Protein AF-A0A7W1JJY2-F1 (afdb_monomer_lite)

Secondary structure (DSSP, 8-state):
--HHHHHHHHTTS-----HHHHHHHHHHTTS-THHHHS-SSS-EEEEETTEEEEHHHHHHHHTTSS-SS-SSTT--TTS---HHHHHH-PPTTTTT--PPPPPPHHHHHHHHHHHHHHHHHHHHTTSEEEEEETTEEEEEE-HHHHHHHH-TT------

pLDDT: mean 78.43, std 15.07, range [45.31, 96.31]

Foldseek 3Di:
DDPVVVVCVVVVVDVDADPVRLVLVCVQVVHDSLCVVAPPDQDWDCPDPVDIDTSVLVSCCVVLNAPNDAPDPPDD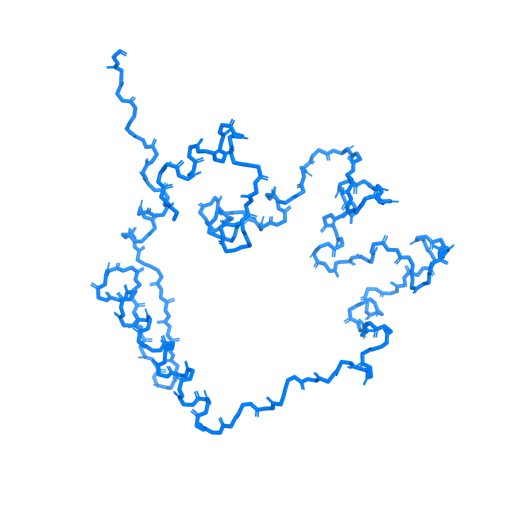SPPDDPSVCSVVDDDPCVVVVDPDPDDDPVRVVVVVVVVVVVLVVCVVVVQWDWDDDPPDIDTHGDVVNSCVSHPPPPDDDDD

Structure (mmCIF, N/CA/C/O backbone):
data_AF-A0A7W1JJY2-F1
#
_entry.id   AF-A0A7W1JJY2-F1
#
loop_
_atom_site.group_PDB
_atom_site.id
_atom_site.type_symbol
_atom_site.label_atom_id
_atom_site.label_alt_id
_atom_site.label_comp_id
_atom_site.label_asym_id
_atom_site.label_entity_id
_atom_site.label_seq_id
_atom_site.pdbx_PDB_ins_code
_atom_site.Cartn_x
_atom_site.Cartn_y
_atom_site.Cartn_z
_atom_site.occupancy
_atom_site.B_iso_or_equiv
_atom_site.auth_seq_id
_atom_site.auth_comp_id
_atom_site.auth_asym_id
_atom_site.auth_atom_id
_atom_site.pdbx_PDB_model_num
ATOM 1 N N . LEU A 1 1 ? -2.475 -2.470 15.678 1.00 79.75 1 LEU A N 1
ATOM 2 C CA . LEU A 1 1 ? -1.261 -1.674 15.967 1.00 79.75 1 LEU A CA 1
ATOM 3 C C . LEU A 1 1 ? -1.354 -1.224 17.411 1.00 79.75 1 LEU A C 1
ATOM 5 O O . LEU A 1 1 ? -2.452 -0.876 17.816 1.00 79.75 1 LEU A O 1
ATOM 9 N N . ASP A 1 2 ? -0.282 -1.291 18.198 1.00 88.00 2 ASP A N 1
ATOM 10 C CA . ASP A 1 2 ? -0.327 -0.773 19.569 1.00 88.00 2 ASP A CA 1
ATOM 11 C C . ASP A 1 2 ? -0.176 0.761 19.584 1.00 88.00 2 ASP A C 1
ATOM 13 O O . ASP A 1 2 ? 0.476 1.344 18.710 1.00 88.00 2 ASP A O 1
ATOM 17 N N . ARG A 1 3 ? -0.758 1.417 20.596 1.00 84.31 3 ARG A N 1
ATOM 18 C CA . ARG A 1 3 ? -0.746 2.883 20.740 1.00 84.31 3 ARG A CA 1
ATOM 19 C C . ARG A 1 3 ? 0.668 3.471 20.767 1.00 84.31 3 ARG A C 1
ATOM 21 O O . ARG A 1 3 ? 0.893 4.565 20.254 1.00 84.31 3 ARG A O 1
ATOM 28 N N . SER A 1 4 ? 1.641 2.746 21.323 1.00 88.12 4 SER A N 1
ATOM 29 C CA . SER A 1 4 ? 3.030 3.213 21.377 1.00 88.12 4 SER A CA 1
ATOM 30 C C . SER A 1 4 ? 3.702 3.183 19.999 1.00 88.12 4 SER A C 1
ATOM 32 O O . SER A 1 4 ? 4.458 4.095 19.662 1.00 88.12 4 SER A O 1
ATOM 34 N N . THR A 1 5 ? 3.376 2.194 19.163 1.00 87.00 5 THR A N 1
ATOM 35 C CA . THR A 1 5 ? 3.811 2.114 17.767 1.00 87.00 5 THR A CA 1
ATOM 36 C C . THR A 1 5 ? 3.236 3.260 16.948 1.00 87.00 5 THR A C 1
ATOM 38 O O . THR A 1 5 ? 3.999 3.907 16.232 1.00 87.00 5 THR A O 1
ATOM 41 N N . ILE A 1 6 ? 1.942 3.559 17.091 1.00 88.81 6 ILE A N 1
ATOM 42 C CA . ILE A 1 6 ? 1.302 4.695 16.406 1.00 88.81 6 ILE A CA 1
ATOM 43 C C . ILE A 1 6 ? 1.994 6.003 16.805 1.00 88.81 6 ILE A C 1
ATOM 45 O O . ILE A 1 6 ? 2.520 6.700 15.940 1.00 88.81 6 ILE A O 1
ATOM 49 N N . ALA A 1 7 ? 2.140 6.267 18.108 1.00 88.50 7 ALA A N 1
ATOM 50 C CA . ALA A 1 7 ? 2.814 7.468 18.603 1.00 88.50 7 ALA A CA 1
ATOM 51 C C . ALA A 1 7 ? 4.273 7.584 18.114 1.00 88.50 7 ALA A C 1
ATOM 53 O O . ALA A 1 7 ? 4.792 8.680 17.888 1.00 88.50 7 ALA A O 1
ATOM 54 N N . ASN A 1 8 ? 4.972 6.459 17.943 1.00 89.50 8 ASN A N 1
ATOM 55 C CA . ASN A 1 8 ? 6.327 6.444 17.392 1.00 89.50 8 ASN A CA 1
ATOM 56 C C . ASN A 1 8 ? 6.366 6.732 15.885 1.00 89.50 8 ASN A C 1
ATOM 58 O O . ASN A 1 8 ? 7.327 7.356 15.433 1.00 89.50 8 ASN A O 1
ATOM 62 N N . ILE A 1 9 ? 5.356 6.302 15.125 1.00 91.19 9 ILE A N 1
ATOM 63 C CA . ILE A 1 9 ? 5.209 6.634 13.701 1.00 91.19 9 ILE A CA 1
ATOM 64 C C . ILE A 1 9 ? 4.885 8.126 13.551 1.00 91.19 9 ILE A C 1
ATOM 66 O O . ILE A 1 9 ? 5.585 8.827 12.826 1.00 91.19 9 ILE A O 1
ATOM 70 N N . GLU A 1 10 ? 3.901 8.635 14.294 1.00 89.38 10 GLU A N 1
ATOM 71 C CA . GLU A 1 10 ? 3.458 10.038 14.234 1.00 89.38 10 GLU A CA 1
ATOM 72 C C . GLU A 1 10 ? 4.553 11.028 14.641 1.00 89.38 10 GLU A C 1
ATOM 74 O O . GLU A 1 10 ? 4.740 12.062 14.004 1.00 89.38 10 GLU A O 1
ATOM 79 N N . SER A 1 11 ? 5.328 10.695 15.676 1.00 92.50 11 SER A N 1
ATOM 80 C CA . SER A 1 11 ? 6.469 11.516 16.106 1.00 92.50 11 SER A CA 1
ATOM 81 C C . SER A 1 11 ? 7.699 11.391 15.200 1.00 92.50 11 SER A C 1
ATOM 83 O O . SER A 1 11 ? 8.717 12.032 15.461 1.00 92.50 11 SER A O 1
ATOM 85 N N . GLY A 1 12 ? 7.662 10.526 14.181 1.00 88.06 12 GLY A N 1
ATOM 86 C CA . GLY A 1 12 ? 8.799 10.246 13.303 1.00 88.06 12 GLY A CA 1
ATOM 87 C C . GLY A 1 12 ? 9.958 9.503 13.980 1.00 88.06 12 GLY A C 1
ATOM 88 O O . GLY A 1 12 ? 10.984 9.259 13.339 1.00 88.06 12 GLY A O 1
ATOM 89 N N . ARG A 1 13 ? 9.817 9.098 15.254 1.00 89.94 13 ARG A N 1
ATOM 90 C CA . ARG A 1 13 ? 10.806 8.260 15.961 1.00 89.94 13 ARG A CA 1
ATOM 91 C C . ARG A 1 13 ? 10.985 6.908 15.276 1.00 89.94 13 ARG A C 1
ATOM 93 O O . ARG A 1 13 ? 12.075 6.340 15.305 1.00 89.94 13 ARG A O 1
ATOM 100 N N . ARG A 1 14 ? 9.929 6.408 14.635 1.00 90.81 14 ARG A N 1
ATOM 101 C CA . ARG A 1 14 ? 9.956 5.232 13.773 1.00 90.81 14 ARG A CA 1
ATOM 102 C C . ARG A 1 14 ? 9.755 5.658 12.320 1.00 90.81 14 ARG A C 1
ATOM 104 O O . ARG A 1 14 ? 8.655 5.995 11.912 1.00 90.81 14 ARG A O 1
ATOM 111 N N . GLN A 1 15 ? 10.823 5.577 11.529 1.00 86.75 15 GLN A N 1
ATOM 112 C CA . GLN A 1 15 ? 10.818 5.977 10.112 1.00 86.75 15 GLN A CA 1
ATOM 113 C C . GLN A 1 15 ? 10.424 4.851 9.143 1.00 86.75 15 GLN A C 1
ATOM 115 O O . GLN A 1 15 ? 10.336 5.072 7.940 1.00 86.75 15 GLN A O 1
ATOM 120 N N . ARG A 1 16 ? 10.245 3.621 9.640 1.00 90.25 16 ARG A N 1
ATOM 121 C CA . ARG A 1 16 ? 9.919 2.446 8.821 1.00 90.25 16 ARG A CA 1
ATOM 122 C C . ARG A 1 16 ? 8.575 1.874 9.241 1.00 90.25 16 ARG A C 1
ATOM 124 O O . ARG A 1 16 ? 8.427 1.458 10.392 1.00 90.25 16 ARG A O 1
ATOM 131 N N . VAL A 1 17 ? 7.656 1.819 8.287 1.00 91.62 17 VAL A N 1
ATOM 132 C CA . VAL A 1 17 ? 6.328 1.215 8.420 1.00 91.62 17 VAL A CA 1
ATOM 133 C C . VAL A 1 17 ? 6.303 -0.044 7.555 1.00 91.62 17 VAL A C 1
ATOM 135 O O . VAL A 1 17 ? 6.691 0.000 6.386 1.00 91.62 17 VAL A O 1
ATOM 138 N N . GLY A 1 18 ? 5.928 -1.176 8.149 1.00 93.69 18 GLY A N 1
ATOM 139 C CA . GLY A 1 18 ? 5.736 -2.440 7.438 1.00 93.69 18 GLY A CA 1
ATOM 140 C C . GLY A 1 18 ? 4.544 -2.381 6.481 1.00 93.69 18 GLY A C 1
ATOM 141 O O . GLY A 1 18 ? 3.683 -1.509 6.591 1.00 93.69 18 GLY A O 1
ATOM 142 N N . VAL A 1 19 ? 4.472 -3.312 5.528 1.00 93.88 19 VAL A N 1
ATOM 143 C CA . VAL A 1 19 ? 3.343 -3.368 4.579 1.00 93.88 19 VAL A CA 1
ATOM 144 C C . VAL A 1 19 ? 2.038 -3.713 5.299 1.00 93.88 19 VAL A C 1
ATOM 146 O O . VAL A 1 19 ? 1.001 -3.128 5.014 1.00 93.88 19 VAL A O 1
ATOM 149 N N . ASP A 1 20 ? 2.085 -4.627 6.260 1.00 93.81 20 ASP A N 1
ATOM 150 C CA . ASP A 1 20 ? 0.971 -4.978 7.139 1.00 93.81 20 ASP A CA 1
ATOM 151 C C . ASP A 1 20 ? 0.481 -3.774 7.955 1.00 93.81 20 ASP A C 1
ATOM 153 O O . ASP A 1 20 ? -0.716 -3.487 7.983 1.00 93.81 20 ASP A O 1
ATOM 157 N N . GLU A 1 21 ? 1.404 -3.016 8.545 1.00 93.88 21 GLU A N 1
ATOM 158 C CA . GLU A 1 21 ? 1.092 -1.800 9.298 1.00 93.88 21 GLU A CA 1
ATOM 159 C C . GLU A 1 21 ? 0.472 -0.723 8.395 1.00 93.88 21 GLU A C 1
ATOM 161 O O . GLU A 1 21 ? -0.535 -0.122 8.762 1.00 93.88 21 GLU A O 1
ATOM 166 N N . LEU A 1 22 ? 1.016 -0.526 7.187 1.00 95.00 22 LEU A N 1
ATOM 167 C CA . LEU A 1 22 ? 0.472 0.382 6.174 1.00 95.00 22 LEU A CA 1
ATOM 168 C C . LEU A 1 22 ? -0.973 0.018 5.809 1.00 95.00 22 LEU A C 1
ATOM 170 O O . LEU A 1 22 ? -1.818 0.905 5.706 1.00 95.00 22 LEU A O 1
ATOM 174 N N . MET A 1 23 ? -1.265 -1.271 5.621 1.00 95.81 23 MET A N 1
ATOM 175 C CA . MET A 1 23 ? -2.615 -1.737 5.291 1.00 95.81 23 MET A CA 1
ATOM 176 C C . MET A 1 23 ? -3.590 -1.524 6.451 1.00 95.81 23 MET A C 1
ATOM 178 O O . MET A 1 23 ? -4.714 -1.087 6.214 1.00 95.81 23 MET A O 1
ATOM 182 N N . VAL A 1 24 ? -3.162 -1.783 7.692 1.00 94.19 24 VAL A N 1
ATOM 183 C CA . VAL A 1 24 ? -3.976 -1.509 8.887 1.00 94.19 24 VAL A CA 1
ATOM 184 C C . VAL A 1 24 ? -4.260 -0.014 9.014 1.00 94.19 24 VAL A C 1
ATOM 186 O O . VAL A 1 24 ? -5.406 0.353 9.234 1.00 94.19 24 VAL A O 1
ATOM 189 N N . LEU A 1 25 ? -3.258 0.849 8.819 1.00 93.44 25 LEU A N 1
ATOM 190 C CA . LEU A 1 25 ? -3.433 2.306 8.851 1.00 93.44 25 LEU A CA 1
ATOM 191 C C . LEU A 1 25 ? -4.363 2.807 7.740 1.00 93.44 25 LEU A C 1
ATOM 193 O O . LEU A 1 25 ? -5.223 3.644 7.989 1.00 93.44 25 LEU A O 1
ATOM 197 N N . ALA A 1 26 ? -4.214 2.293 6.519 1.00 95.38 26 ALA A N 1
ATOM 198 C CA . ALA A 1 26 ? -5.058 2.668 5.386 1.00 95.38 26 ALA A CA 1
ATOM 199 C C . ALA A 1 26 ? -6.523 2.284 5.626 1.00 95.38 26 ALA A C 1
ATOM 201 O O . ALA A 1 26 ? -7.424 3.099 5.423 1.00 95.38 26 ALA A O 1
ATOM 202 N N . LEU A 1 27 ? -6.741 1.059 6.113 1.00 94.12 27 LEU A N 1
ATOM 203 C CA . LEU A 1 27 ? -8.056 0.572 6.508 1.00 94.12 27 LEU A CA 1
ATOM 204 C C . LEU A 1 27 ? -8.629 1.410 7.649 1.00 94.12 27 LEU A C 1
ATOM 206 O O . LEU A 1 27 ? -9.799 1.777 7.594 1.00 94.12 27 LEU A O 1
ATOM 210 N N . ALA A 1 28 ? -7.792 1.762 8.628 1.00 92.19 28 ALA A N 1
ATOM 211 C CA . ALA A 1 28 ? -8.218 2.542 9.770 1.00 92.19 28 ALA A CA 1
ATOM 212 C C . ALA A 1 28 ? -8.696 3.951 9.358 1.00 92.19 28 ALA A C 1
ATOM 214 O O . ALA A 1 28 ? -9.762 4.432 9.725 1.00 92.19 28 ALA A O 1
ATOM 215 N N . LEU A 1 29 ? -7.919 4.610 8.507 1.00 92.81 29 LEU A N 1
ATOM 216 C CA . LEU A 1 29 ? -8.208 5.965 8.045 1.00 92.81 29 LEU A CA 1
ATOM 217 C C . LEU A 1 29 ? -9.260 6.015 6.923 1.00 92.81 29 LEU A C 1
ATOM 219 O O . LEU A 1 29 ? -9.606 7.102 6.464 1.00 92.81 29 LEU A O 1
ATOM 223 N N . GLY A 1 30 ? -9.747 4.867 6.438 1.00 92.94 30 GLY A N 1
ATOM 224 C CA . GLY A 1 30 ? -10.687 4.808 5.317 1.00 92.94 30 GLY A CA 1
ATOM 225 C C . GLY A 1 30 ? -10.104 5.347 4.005 1.00 92.94 30 GLY A C 1
ATOM 226 O O . GLY A 1 30 ? -10.836 5.887 3.174 1.00 92.94 30 GLY A O 1
ATOM 227 N N . VAL A 1 31 ? -8.787 5.231 3.803 1.00 95.50 31 VAL A N 1
ATOM 228 C CA . VAL A 1 31 ? -8.087 5.729 2.607 1.00 95.50 31 VAL A CA 1
ATOM 229 C C . VAL A 1 31 ? -7.391 4.603 1.850 1.00 95.50 31 VAL A C 1
ATOM 231 O O . VAL A 1 31 ? -7.012 3.579 2.408 1.00 95.50 31 VAL A O 1
ATOM 234 N N . ALA A 1 32 ? -7.170 4.793 0.549 1.00 93.25 32 ALA A N 1
ATOM 235 C CA . ALA A 1 32 ? -6.355 3.862 -0.225 1.00 93.25 32 ALA A CA 1
ATOM 236 C C . ALA A 1 32 ? -4.893 3.866 0.283 1.00 93.25 32 ALA A C 1
ATOM 238 O O . ALA A 1 32 ? -4.350 4.954 0.495 1.00 93.25 32 ALA A O 1
ATOM 239 N N . PRO A 1 33 ? -4.202 2.710 0.378 1.00 95.00 33 PRO A N 1
ATOM 240 C CA . PRO A 1 33 ? -2.811 2.639 0.856 1.00 95.00 33 PRO A CA 1
ATOM 241 C C . PRO A 1 33 ? -1.843 3.566 0.109 1.00 95.00 33 PRO A C 1
ATOM 243 O O . PRO A 1 33 ? -0.929 4.140 0.696 1.00 95.00 33 PRO A O 1
ATOM 246 N N . VAL A 1 34 ? -2.089 3.788 -1.187 1.00 94.75 34 VAL A N 1
ATOM 247 C CA . VAL A 1 34 ? -1.302 4.707 -2.024 1.00 94.75 34 VAL A CA 1
ATOM 248 C C . VAL A 1 34 ? -1.294 6.151 -1.499 1.00 94.75 34 VAL A C 1
ATOM 250 O O . VAL A 1 34 ? -0.337 6.874 -1.755 1.00 94.75 34 VAL A O 1
ATOM 253 N N . HIS A 1 35 ? -2.322 6.578 -0.754 1.00 93.38 35 HIS A N 1
ATOM 254 C CA . HIS A 1 35 ? -2.389 7.916 -0.147 1.00 93.38 35 HIS A CA 1
ATOM 255 C C . HIS A 1 35 ? -1.501 8.072 1.086 1.00 93.38 35 HIS A C 1
ATOM 257 O O . HIS A 1 35 ? -1.168 9.197 1.439 1.00 93.38 35 HIS A O 1
ATOM 263 N N . LEU A 1 36 ? -1.113 6.965 1.721 1.00 93.38 36 LEU A N 1
ATOM 264 C CA . LEU A 1 36 ? -0.168 6.966 2.837 1.00 93.38 36 LEU A CA 1
ATOM 265 C C . LEU A 1 36 ? 1.278 6.756 2.364 1.00 93.38 36 LEU A C 1
ATOM 267 O O . LEU A 1 36 ? 2.213 7.154 3.049 1.00 93.38 36 LEU A O 1
ATOM 271 N N . LEU A 1 37 ? 1.468 6.146 1.188 1.00 93.19 37 LEU A N 1
ATOM 272 C CA . LEU A 1 37 ? 2.789 5.858 0.623 1.00 93.19 37 LEU A CA 1
ATOM 273 C C . LEU A 1 37 ? 3.384 7.035 -0.170 1.00 93.19 37 LEU A C 1
ATOM 275 O O . LEU A 1 37 ? 4.596 7.257 -0.140 1.00 93.19 37 LEU A O 1
ATOM 279 N N . VAL A 1 38 ? 2.543 7.775 -0.901 1.00 94.50 38 VAL A N 1
ATOM 280 C CA . VAL A 1 38 ? 2.971 8.880 -1.770 1.00 94.50 38 VAL A CA 1
ATOM 281 C C . VAL A 1 38 ? 2.193 10.150 -1.414 1.00 94.50 38 VAL A C 1
ATOM 283 O O . VAL A 1 38 ? 0.959 10.106 -1.413 1.00 94.50 38 VAL A O 1
ATOM 286 N N . PRO A 1 39 ? 2.877 11.286 -1.160 1.00 91.69 39 PRO A N 1
ATOM 287 C CA . PRO A 1 39 ? 2.229 12.558 -0.861 1.00 91.69 39 PRO A CA 1
ATOM 288 C C . PRO A 1 39 ? 1.198 12.977 -1.914 1.00 91.69 39 PRO A C 1
ATOM 290 O O . PRO A 1 39 ? 1.330 12.689 -3.106 1.00 91.69 39 PRO A O 1
ATOM 293 N N . LEU A 1 40 ? 0.170 13.697 -1.461 1.00 90.12 40 LEU A N 1
ATOM 294 C CA . LEU A 1 40 ? -0.862 14.270 -2.330 1.00 90.12 40 LEU A CA 1
ATOM 295 C C . LEU A 1 40 ? -0.426 15.582 -3.000 1.00 90.12 40 LEU A C 1
ATOM 297 O O . LEU A 1 40 ? -1.116 16.044 -3.904 1.00 90.12 40 LEU A O 1
ATOM 301 N N . THR A 1 41 ? 0.678 16.179 -2.550 1.00 89.94 41 THR A N 1
ATOM 302 C CA . THR A 1 41 ? 1.235 17.418 -3.099 1.00 89.94 41 THR A CA 1
ATOM 303 C C . THR A 1 41 ? 1.831 17.183 -4.480 1.00 89.94 41 THR A C 1
ATOM 305 O O . THR A 1 41 ? 2.303 16.087 -4.769 1.00 89.94 41 THR A O 1
ATOM 308 N N . GLU A 1 42 ? 1.832 18.198 -5.343 1.00 86.06 42 GLU A N 1
ATOM 309 C CA . GLU A 1 42 ? 2.427 18.134 -6.687 1.00 86.06 42 GLU A CA 1
ATOM 310 C C . GLU A 1 42 ? 3.952 18.341 -6.648 1.00 86.06 42 GLU A C 1
ATOM 312 O O . GLU A 1 42 ? 4.497 19.237 -7.287 1.00 86.06 42 GLU A O 1
ATOM 317 N N . ASP A 1 43 ? 4.642 17.502 -5.876 1.00 87.62 43 ASP A N 1
ATOM 318 C CA . ASP A 1 43 ? 6.090 17.567 -5.683 1.00 87.62 43 ASP A CA 1
ATOM 319 C C . ASP A 1 43 ? 6.842 16.471 -6.457 1.00 87.62 43 ASP A C 1
ATOM 321 O O . ASP A 1 43 ? 6.271 15.534 -7.028 1.00 87.62 43 ASP A O 1
ATOM 325 N N . TRP A 1 44 ? 8.170 16.575 -6.449 1.00 85.44 44 TRP A N 1
ATOM 326 C CA . TRP A 1 44 ? 9.061 15.506 -6.886 1.00 85.44 44 TRP A CA 1
ATOM 327 C C . TRP A 1 44 ? 9.185 14.425 -5.807 1.00 85.44 44 TRP A C 1
ATOM 329 O O . TRP A 1 44 ? 9.393 14.716 -4.632 1.00 85.44 44 TRP A O 1
ATOM 339 N N . TYR A 1 45 ? 9.105 13.164 -6.220 1.00 85.38 45 TYR A N 1
ATOM 340 C CA . TYR A 1 45 ? 9.173 11.983 -5.369 1.00 85.38 45 TYR A CA 1
ATOM 341 C C . TYR A 1 45 ? 10.290 11.048 -5.835 1.00 85.38 45 TYR A C 1
ATOM 343 O O . TYR A 1 45 ? 10.338 10.648 -7.002 1.00 85.38 45 TYR A O 1
ATOM 351 N N . ALA A 1 46 ? 11.186 10.685 -4.917 1.00 88.75 46 ALA A N 1
ATOM 352 C CA . ALA A 1 46 ? 12.245 9.712 -5.160 1.00 88.75 46 ALA A CA 1
ATOM 353 C C . ALA A 1 46 ? 11.690 8.285 -5.021 1.00 88.75 46 ALA A C 1
ATOM 355 O O . ALA A 1 46 ? 11.625 7.738 -3.924 1.00 88.75 46 ALA A O 1
ATOM 356 N N . VAL A 1 47 ? 11.261 7.688 -6.136 1.00 86.88 47 VAL A N 1
ATOM 357 C CA . VAL A 1 47 ? 10.687 6.330 -6.171 1.00 86.88 47 VAL A CA 1
ATOM 358 C C . VAL A 1 47 ? 11.750 5.235 -5.999 1.00 86.88 47 VAL A C 1
ATOM 360 O O . VAL A 1 47 ? 11.448 4.150 -5.510 1.00 86.88 47 VAL A O 1
ATOM 363 N N . ALA A 1 48 ? 13.000 5.522 -6.373 1.00 83.25 48 ALA A N 1
ATOM 364 C CA . ALA A 1 48 ? 14.171 4.675 -6.143 1.00 83.25 48 ALA A CA 1
ATOM 365 C C . ALA A 1 48 ? 15.428 5.559 -5.969 1.00 83.25 48 ALA A C 1
ATOM 367 O O . ALA A 1 48 ? 15.371 6.743 -6.312 1.00 83.25 48 ALA A O 1
ATOM 368 N N . PRO A 1 49 ? 16.566 5.032 -5.468 1.00 82.19 49 PRO A N 1
ATOM 369 C CA . PRO A 1 49 ? 17.760 5.839 -5.186 1.00 82.19 49 PRO A CA 1
ATOM 370 C C . PRO A 1 49 ? 18.268 6.698 -6.357 1.00 82.19 49 PRO A C 1
ATOM 372 O O . PRO A 1 49 ? 18.767 7.797 -6.139 1.00 82.19 49 PRO A O 1
ATOM 375 N N . ASP A 1 50 ? 18.124 6.222 -7.594 1.00 82.06 50 ASP A N 1
ATOM 376 C CA . ASP A 1 50 ? 18.521 6.899 -8.835 1.00 82.06 50 ASP A CA 1
ATOM 377 C C . ASP A 1 50 ? 17.324 7.454 -9.631 1.00 82.06 50 ASP A C 1
ATOM 379 O O . ASP A 1 50 ? 17.476 7.854 -10.788 1.00 82.06 50 ASP A O 1
ATOM 383 N N . ARG A 1 51 ? 16.116 7.458 -9.049 1.00 78.00 51 ARG A N 1
ATOM 384 C CA . ARG A 1 51 ? 14.868 7.742 -9.771 1.00 78.00 51 ARG A CA 1
ATOM 385 C C . ARG A 1 51 ? 13.970 8.715 -9.030 1.00 78.00 51 ARG A C 1
ATOM 387 O O . ARG A 1 51 ? 13.415 8.401 -7.981 1.00 78.00 51 ARG A O 1
ATOM 394 N N . VAL A 1 52 ? 13.743 9.865 -9.661 1.00 85.56 52 VAL A N 1
ATOM 395 C CA . VAL A 1 52 ? 12.849 10.921 -9.180 1.00 85.56 52 VAL A CA 1
ATOM 396 C C . VAL A 1 52 ? 1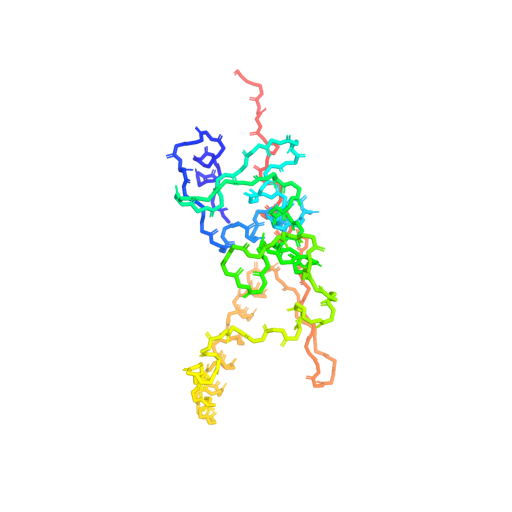1.809 11.238 -10.254 1.00 85.56 52 VAL A C 1
ATOM 398 O O . VAL A 1 52 ? 12.136 11.322 -11.437 1.00 85.56 52 VAL A O 1
ATOM 401 N N . THR A 1 53 ? 10.546 11.385 -9.864 1.00 85.25 53 THR A N 1
ATOM 402 C CA . THR A 1 53 ? 9.435 11.736 -10.766 1.00 85.25 53 THR A CA 1
ATOM 403 C C . THR A 1 53 ? 8.311 12.431 -9.996 1.00 85.25 53 THR A C 1
ATOM 405 O O . THR A 1 53 ? 8.358 12.479 -8.773 1.00 85.25 53 THR A O 1
ATOM 408 N N . GLY A 1 54 ? 7.318 13.005 -10.673 1.00 87.31 54 GLY A N 1
ATOM 409 C CA . GLY A 1 54 ? 6.211 13.685 -9.994 1.00 87.31 54 GLY A CA 1
ATOM 410 C C . GLY A 1 54 ? 5.346 12.712 -9.185 1.00 87.31 54 GLY A C 1
ATOM 411 O O . GLY A 1 54 ? 5.022 11.624 -9.669 1.00 87.31 54 GLY A O 1
ATOM 412 N N . THR A 1 55 ? 4.927 13.109 -7.983 1.00 91.38 55 THR A N 1
ATOM 413 C CA . THR A 1 55 ? 4.025 12.339 -7.097 1.00 91.38 55 THR A CA 1
ATOM 414 C C . THR A 1 55 ? 2.795 11.800 -7.830 1.00 91.38 55 THR A C 1
ATOM 416 O O . THR A 1 55 ? 2.466 10.620 -7.698 1.00 91.38 55 THR A O 1
ATOM 419 N N . SER A 1 56 ? 2.150 12.616 -8.669 1.00 90.00 56 SER A N 1
ATOM 420 C CA . SER A 1 56 ? 0.994 12.212 -9.479 1.00 90.00 56 SER A CA 1
ATOM 421 C C . SER A 1 56 ? 1.309 11.018 -10.384 1.00 90.00 56 SER A C 1
ATOM 423 O O . SER A 1 56 ? 0.529 10.070 -10.443 1.00 90.00 56 SER A O 1
ATOM 425 N N . ARG A 1 57 ? 2.488 10.997 -11.022 1.00 87.44 57 ARG A N 1
ATOM 426 C CA . ARG A 1 57 ? 2.918 9.882 -11.880 1.00 87.44 57 ARG A CA 1
ATOM 427 C C . ARG A 1 57 ? 3.180 8.615 -11.068 1.00 87.44 57 ARG A C 1
ATOM 429 O O . ARG A 1 57 ? 2.781 7.537 -11.498 1.00 87.44 57 ARG A O 1
ATOM 436 N N . VAL A 1 58 ? 3.810 8.733 -9.896 1.00 91.50 58 VAL A N 1
ATOM 437 C CA . VAL A 1 58 ? 4.047 7.587 -8.996 1.00 91.50 58 VAL A CA 1
ATOM 438 C C . VAL A 1 58 ? 2.724 6.982 -8.534 1.00 91.50 58 VAL A C 1
ATOM 440 O O . VAL A 1 58 ? 2.564 5.765 -8.543 1.00 91.50 58 VAL A O 1
ATOM 443 N N . ARG A 1 59 ? 1.746 7.818 -8.170 1.00 92.50 59 ARG A N 1
ATOM 444 C CA . ARG A 1 59 ? 0.421 7.354 -7.732 1.00 92.50 59 ARG A CA 1
ATOM 445 C C . ARG A 1 59 ? -0.317 6.611 -8.839 1.00 92.50 59 ARG A C 1
ATOM 447 O O . ARG A 1 59 ? -0.885 5.554 -8.580 1.00 92.50 59 ARG A O 1
ATOM 454 N N . GLU A 1 60 ? -0.283 7.128 -10.063 1.00 89.31 60 GLU A N 1
ATOM 455 C CA . GLU A 1 60 ? -0.872 6.449 -11.220 1.00 89.31 60 GLU A CA 1
ATOM 456 C C . GLU A 1 60 ? -0.175 5.125 -11.551 1.00 89.31 60 GLU A C 1
ATOM 458 O O . GLU A 1 60 ? -0.837 4.146 -11.904 1.00 89.31 60 GLU A O 1
ATOM 463 N N . TRP A 1 61 ? 1.144 5.068 -11.369 1.00 88.94 61 TRP A N 1
ATOM 464 C CA . TRP A 1 61 ? 1.912 3.838 -11.514 1.00 88.94 61 TRP A CA 1
ATOM 465 C C . TRP A 1 61 ? 1.538 2.779 -10.478 1.00 88.94 61 TRP A C 1
ATOM 467 O O . TRP A 1 61 ? 1.219 1.649 -10.849 1.00 88.94 61 TRP A O 1
ATOM 477 N N . LEU A 1 62 ? 1.477 3.157 -9.201 1.00 90.38 62 LEU A N 1
ATOM 478 C CA . LEU A 1 62 ? 1.088 2.258 -8.111 1.00 90.38 62 LEU A CA 1
ATOM 479 C C . LEU A 1 62 ? -0.352 1.741 -8.242 1.00 90.38 62 LEU A C 1
ATOM 481 O O . LEU A 1 62 ? -0.646 0.635 -7.799 1.00 90.38 62 LEU A O 1
ATOM 485 N N . ARG A 1 63 ? -1.253 2.514 -8.861 1.00 88.56 63 ARG A N 1
ATOM 486 C CA . ARG A 1 63 ? -2.631 2.085 -9.167 1.00 88.56 63 ARG A CA 1
ATOM 487 C C . ARG A 1 63 ? -2.729 1.133 -10.357 1.00 88.56 63 ARG A C 1
ATOM 489 O O . ARG A 1 63 ? -3.802 0.592 -10.603 1.00 88.56 63 ARG A O 1
ATOM 496 N N . GLY A 1 64 ? -1.649 0.956 -11.114 1.00 84.50 64 GLY A N 1
ATOM 497 C CA . GLY A 1 64 ? -1.670 0.175 -12.345 1.00 84.50 64 GLY A CA 1
ATOM 498 C C . GLY A 1 64 ? -2.305 0.909 -13.535 1.00 84.50 64 GLY A C 1
ATOM 499 O O . GLY A 1 64 ? -2.624 0.273 -14.534 1.00 84.50 64 GLY A O 1
ATOM 500 N N . ASN A 1 65 ? -2.501 2.230 -13.454 1.00 82.88 65 ASN A N 1
ATOM 501 C CA . ASN A 1 65 ? -3.143 2.999 -14.525 1.00 82.88 65 ASN A CA 1
ATOM 502 C C . ASN A 1 65 ? -2.164 3.366 -15.645 1.00 82.88 65 ASN A C 1
ATOM 504 O O . ASN A 1 65 ? -2.541 3.344 -16.815 1.00 82.88 65 ASN A O 1
ATOM 508 N N . TYR A 1 66 ? -0.917 3.688 -15.289 1.00 80.56 66 TYR A N 1
ATOM 509 C CA . TYR A 1 66 ? 0.123 4.095 -16.234 1.00 80.56 66 TYR A CA 1
ATOM 510 C C . TYR A 1 66 ? 1.479 3.492 -15.857 1.00 80.56 66 TYR A C 1
ATOM 512 O O . TYR A 1 66 ? 1.819 3.460 -14.678 1.00 80.56 66 TYR A O 1
ATOM 520 N N . PRO A 1 67 ? 2.309 3.063 -16.819 1.00 79.25 67 PRO A N 1
ATOM 521 C CA . PRO A 1 67 ? 3.653 2.594 -16.507 1.00 79.25 67 PRO A CA 1
ATOM 522 C C . PRO A 1 67 ? 4.536 3.730 -15.965 1.00 79.25 67 PRO A C 1
ATOM 524 O O . PRO A 1 67 ? 4.411 4.887 -16.376 1.00 79.25 67 PRO A O 1
ATOM 527 N N . MET A 1 68 ? 5.471 3.415 -15.063 1.00 76.50 68 MET A N 1
ATOM 528 C CA . MET A 1 68 ? 6.434 4.402 -14.544 1.00 76.50 68 MET A CA 1
ATOM 529 C C . MET A 1 68 ? 7.359 4.922 -15.658 1.00 76.50 68 MET A C 1
ATOM 531 O O . MET A 1 68 ? 7.645 6.117 -15.712 1.00 76.50 68 MET A O 1
ATOM 535 N N . TYR A 1 69 ? 7.767 4.034 -16.570 1.00 71.88 69 TYR A N 1
ATOM 536 C CA . TYR A 1 69 ? 8.660 4.301 -17.702 1.00 71.88 69 TYR A CA 1
ATOM 537 C C . TYR A 1 69 ? 8.124 3.623 -18.966 1.00 71.88 69 TYR A C 1
ATOM 539 O O . TYR A 1 69 ? 7.308 2.710 -18.866 1.00 71.88 69 TYR A O 1
ATOM 547 N N . GLY A 1 70 ? 8.573 4.046 -20.151 1.00 62.88 70 GLY A N 1
ATOM 548 C CA . GLY A 1 70 ? 8.305 3.284 -21.372 1.00 62.88 70 GLY A CA 1
ATOM 549 C C . GLY A 1 70 ? 8.792 1.835 -21.242 1.00 62.88 70 GLY A C 1
ATOM 550 O O . GLY A 1 70 ? 9.641 1.531 -20.402 1.00 62.88 70 GLY A O 1
ATOM 551 N N . ALA A 1 71 ? 8.232 0.939 -22.056 1.00 55.94 71 ALA A N 1
ATOM 552 C CA . ALA A 1 71 ? 8.554 -0.489 -22.045 1.00 55.94 71 ALA A CA 1
ATOM 553 C C . ALA A 1 71 ? 10.066 -0.788 -22.129 1.00 55.94 71 ALA A C 1
ATOM 555 O O . ALA A 1 71 ? 10.489 -1.825 -21.624 1.00 55.94 71 ALA A O 1
ATOM 556 N N . ASN A 1 72 ? 10.886 0.116 -22.690 1.00 52.88 72 ASN A N 1
ATOM 557 C CA . ASN A 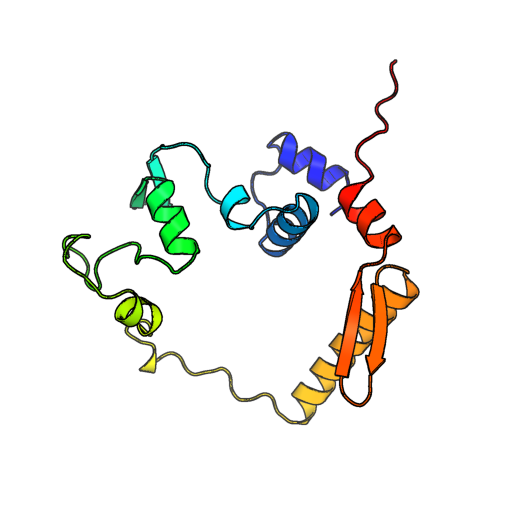1 72 ? 12.345 0.023 -22.643 1.00 52.88 72 ASN A CA 1
ATOM 558 C C . ASN A 1 72 ? 13.002 1.230 -21.939 1.00 52.88 72 ASN A C 1
ATOM 560 O O . ASN A 1 72 ? 12.501 2.360 -22.008 1.00 52.88 72 ASN A O 1
ATOM 564 N N . PRO A 1 73 ? 14.176 1.035 -21.302 1.00 48.81 73 PRO A N 1
ATOM 565 C CA . PRO A 1 73 ? 14.975 2.132 -20.762 1.00 48.81 73 PRO A CA 1
ATOM 566 C C . PRO A 1 73 ? 15.321 3.165 -21.846 1.00 48.81 73 PRO A C 1
ATOM 568 O O . PRO A 1 73 ? 15.974 2.837 -22.833 1.00 48.81 73 PRO A O 1
ATOM 571 N N . GLY A 1 74 ? 14.917 4.422 -21.645 1.00 53.53 74 GLY A N 1
ATOM 572 C CA . GLY A 1 74 ? 15.177 5.524 -22.583 1.00 53.53 74 GLY A CA 1
ATOM 573 C C . GLY A 1 74 ? 14.037 5.820 -23.558 1.00 53.53 74 GLY A C 1
ATOM 574 O O . GLY A 1 74 ? 14.109 6.822 -24.272 1.00 53.53 74 GLY A O 1
ATOM 575 N N . ASP A 1 75 ? 12.969 5.018 -23.554 1.00 57.00 75 ASP A N 1
ATOM 576 C CA . ASP A 1 75 ? 11.785 5.337 -24.339 1.00 57.00 75 ASP A CA 1
ATOM 577 C C . ASP A 1 75 ? 11.095 6.601 -23.795 1.00 57.00 75 ASP A C 1
ATOM 579 O O . ASP A 1 75 ? 10.883 6.723 -22.580 1.00 57.00 75 ASP A O 1
ATOM 583 N N . PRO A 1 76 ? 10.706 7.550 -24.671 1.00 56.41 76 PRO A N 1
ATOM 584 C CA . PRO A 1 76 ? 9.889 8.682 -24.271 1.00 56.41 76 PRO A CA 1
ATOM 585 C C . PRO A 1 76 ? 8.612 8.186 -23.591 1.00 56.41 76 PRO A C 1
ATOM 587 O O . PRO A 1 76 ? 7.883 7.364 -24.149 1.00 56.41 76 PRO A O 1
ATOM 590 N N . VAL A 1 77 ? 8.332 8.730 -22.405 1.00 55.97 77 VAL A N 1
ATOM 591 C CA . VAL A 1 77 ? 7.178 8.381 -21.553 1.00 55.97 77 VAL A CA 1
ATOM 592 C C . VAL A 1 77 ? 5.838 8.528 -22.296 1.00 55.97 77 VAL A C 1
ATOM 594 O O . VAL A 1 77 ? 4.866 7.868 -21.942 1.00 55.97 77 VAL A O 1
ATOM 597 N N . ASP A 1 78 ? 5.813 9.339 -23.357 1.00 54.88 78 ASP A N 1
ATOM 598 C CA . ASP A 1 78 ? 4.639 9.606 -24.193 1.00 54.88 78 ASP A CA 1
ATOM 599 C C . ASP A 1 78 ? 4.437 8.622 -25.358 1.00 54.88 78 ASP A C 1
ATOM 601 O O . ASP A 1 78 ? 3.389 8.658 -26.000 1.00 54.88 78 ASP A O 1
ATOM 605 N N . ARG A 1 79 ? 5.414 7.755 -25.683 1.00 48.91 79 ARG A N 1
ATOM 606 C CA . ARG A 1 79 ? 5.343 6.878 -26.875 1.00 48.91 79 ARG A CA 1
ATOM 607 C C . ARG A 1 79 ? 4.950 5.426 -26.619 1.00 48.91 79 ARG A C 1
ATOM 609 O O . ARG A 1 79 ? 4.714 4.705 -27.582 1.00 48.91 79 ARG A O 1
ATOM 616 N N . LEU A 1 80 ? 4.827 5.000 -25.369 1.00 51.28 80 LEU A N 1
ATOM 617 C CA . LEU A 1 80 ? 4.326 3.674 -25.002 1.00 51.28 80 LEU A CA 1
ATOM 618 C C . LEU A 1 80 ? 3.292 3.838 -23.898 1.00 51.28 80 LEU A C 1
ATOM 620 O O . LEU A 1 80 ? 3.511 4.584 -22.954 1.00 51.28 80 LEU A O 1
ATOM 624 N N . ALA A 1 81 ? 2.187 3.126 -23.873 1.00 51.72 81 ALA A N 1
ATOM 625 C CA . ALA A 1 81 ? 1.530 2.222 -24.799 1.00 51.72 81 ALA A CA 1
ATOM 626 C C . ALA A 1 81 ? 0.163 1.999 -24.142 1.00 51.72 81 ALA A C 1
ATOM 628 O O . ALA A 1 81 ? 0.015 2.236 -22.939 1.00 51.72 81 ALA A O 1
ATOM 629 N N . ASP A 1 82 ? -0.813 1.580 -24.932 1.00 57.75 82 ASP A N 1
ATOM 630 C CA . ASP A 1 82 ? -2.161 1.208 -24.518 1.00 57.75 82 ASP A CA 1
ATOM 631 C C . ASP A 1 82 ? -2.232 0.709 -23.064 1.00 57.75 82 ASP A C 1
ATOM 633 O O . ASP A 1 82 ? -1.458 -0.171 -22.676 1.00 57.75 82 ASP A O 1
ATOM 637 N N . ARG A 1 83 ? -3.143 1.246 -22.243 1.00 58.34 83 ARG A N 1
ATOM 638 C CA . ARG A 1 83 ? -3.374 0.752 -20.869 1.00 58.34 83 ARG A CA 1
ATOM 639 C C . ARG A 1 83 ? -3.519 -0.775 -20.863 1.00 58.34 83 ARG A C 1
ATOM 641 O O . ARG A 1 83 ? -3.034 -1.438 -19.951 1.00 58.34 83 ARG A O 1
ATOM 648 N N . GLU A 1 84 ? -4.121 -1.323 -21.916 1.00 58.47 84 GLU A N 1
ATOM 649 C CA . GLU A 1 84 ? -4.218 -2.761 -22.165 1.00 58.47 84 GLU A CA 1
ATOM 650 C C . GLU A 1 84 ? -2.849 -3.441 -22.302 1.00 58.47 84 GLU A C 1
ATOM 652 O O . GLU A 1 84 ? -2.619 -4.486 -21.699 1.00 58.47 84 GLU A O 1
ATOM 657 N N . THR A 1 85 ? -1.898 -2.821 -23.005 1.00 58.69 85 THR A N 1
ATOM 658 C CA . THR A 1 85 ? -0.524 -3.321 -23.123 1.00 58.69 85 THR A CA 1
ATOM 659 C C . THR A 1 85 ? 0.170 -3.321 -21.762 1.00 58.69 85 THR A C 1
ATOM 661 O O . THR A 1 85 ? 0.770 -4.327 -21.408 1.00 58.69 85 THR A O 1
ATOM 664 N N . TYR A 1 86 ? 0.059 -2.255 -20.963 1.00 60.69 86 TYR A N 1
ATOM 665 C CA . TYR A 1 86 ? 0.670 -2.215 -19.626 1.00 60.69 86 TYR A CA 1
ATOM 666 C C . TYR A 1 86 ? 0.071 -3.250 -18.661 1.00 60.69 86 TYR A C 1
ATOM 668 O O . TYR A 1 86 ? 0.812 -3.950 -17.980 1.00 60.69 86 TYR A O 1
ATOM 676 N N . LEU A 1 87 ? -1.255 -3.412 -18.650 1.00 62.09 87 LEU A N 1
ATOM 677 C CA . LEU A 1 87 ? -1.922 -4.427 -17.825 1.00 62.09 87 LEU A CA 1
ATOM 678 C C . LEU A 1 87 ? -1.607 -5.861 -18.284 1.00 62.09 87 LEU A C 1
ATOM 680 O O . LEU A 1 87 ? -1.641 -6.787 -17.477 1.00 62.09 87 LEU A O 1
ATOM 684 N N . SER A 1 88 ? -1.287 -6.040 -19.569 1.00 64.25 88 SER A N 1
ATOM 685 C CA . SER A 1 88 ? -0.874 -7.325 -20.146 1.00 64.25 88 SER A CA 1
ATOM 686 C C . SER A 1 88 ? 0.625 -7.621 -20.012 1.00 64.25 88 SER A C 1
ATOM 688 O O . SER A 1 88 ? 1.037 -8.766 -20.210 1.00 64.25 88 SER A O 1
ATOM 690 N N . GLN A 1 89 ? 1.449 -6.618 -19.680 1.00 60.75 89 GLN A N 1
ATOM 691 C CA . GLN A 1 89 ? 2.897 -6.771 -19.579 1.00 60.75 89 GLN A CA 1
ATOM 692 C C . GLN A 1 89 ? 3.248 -7.642 -18.375 1.00 60.75 89 GLN A C 1
ATOM 694 O O . GLN A 1 89 ? 3.302 -7.210 -17.225 1.00 60.75 89 GLN A O 1
ATOM 699 N N . ARG A 1 90 ? 3.550 -8.901 -18.672 1.00 58.12 90 ARG A N 1
ATOM 700 C CA . ARG A 1 90 ? 4.409 -9.715 -17.827 1.00 58.12 90 ARG A CA 1
ATOM 701 C C . ARG A 1 90 ? 5.823 -9.111 -17.857 1.00 58.12 90 ARG A C 1
ATOM 703 O O . ARG A 1 90 ? 6.272 -8.739 -18.942 1.00 58.12 90 ARG A O 1
ATOM 710 N N . PRO A 1 91 ? 6.528 -8.996 -16.716 1.00 55.81 91 PRO A N 1
ATOM 711 C CA . PRO A 1 91 ? 7.914 -8.532 -16.702 1.00 55.81 91 PRO A CA 1
ATOM 712 C C . PRO A 1 91 ? 8.753 -9.293 -17.735 1.00 55.81 91 PRO A C 1
ATOM 714 O O . PRO A 1 91 ? 8.557 -10.494 -17.913 1.00 55.81 91 PRO A O 1
ATOM 717 N N . ALA A 1 92 ? 9.692 -8.634 -18.414 1.00 51.91 92 ALA A N 1
ATOM 718 C CA . ALA A 1 92 ? 10.690 -9.358 -19.200 1.00 51.91 92 ALA A CA 1
ATOM 719 C C . ALA A 1 92 ? 11.450 -10.309 -18.252 1.00 51.91 92 ALA A C 1
ATOM 721 O O . ALA A 1 92 ? 11.938 -9.866 -17.212 1.00 51.91 92 ALA A O 1
ATOM 722 N N . GLY A 1 93 ? 11.467 -11.611 -18.557 1.00 55.16 93 GLY A N 1
ATOM 723 C CA . GLY A 1 93 ? 11.872 -12.659 -17.607 1.00 55.16 93 GLY A CA 1
ATOM 724 C C . GLY A 1 93 ? 10.711 -13.290 -16.827 1.00 55.16 93 GLY A C 1
ATOM 725 O O . GLY A 1 93 ? 10.932 -14.072 -15.916 1.00 55.16 93 GLY A O 1
ATOM 726 N N . ALA A 1 94 ? 9.452 -13.012 -17.170 1.00 55.25 94 ALA A N 1
ATOM 727 C CA . ALA A 1 94 ? 8.320 -13.781 -16.649 1.00 55.25 94 ALA A CA 1
ATOM 728 C C . ALA A 1 94 ? 8.306 -15.234 -17.139 1.00 55.25 94 ALA A C 1
ATOM 730 O O . ALA A 1 94 ? 7.643 -16.061 -16.522 1.00 55.25 94 ALA A O 1
ATOM 731 N N . ASP A 1 95 ? 9.051 -15.543 -18.200 1.00 61.69 95 ASP A N 1
ATOM 732 C CA . ASP A 1 95 ? 9.381 -16.924 -18.553 1.00 61.69 95 ASP A CA 1
ATOM 733 C C . ASP A 1 95 ? 10.291 -17.572 -17.486 1.00 61.69 95 ASP A C 1
ATOM 735 O O . ASP A 1 95 ? 10.197 -18.775 -17.257 1.00 61.69 95 ASP A O 1
ATOM 739 N N . ASP A 1 96 ? 11.094 -16.772 -16.767 1.00 60.69 96 ASP A N 1
ATOM 740 C CA . ASP A 1 96 ? 11.888 -17.195 -15.601 1.00 60.69 96 ASP A CA 1
ATOM 741 C C . ASP A 1 96 ? 11.092 -17.114 -14.286 1.00 60.69 96 ASP A C 1
ATOM 743 O O . ASP A 1 96 ? 11.496 -17.689 -13.268 1.00 60.69 96 ASP A O 1
ATOM 747 N N . TRP A 1 97 ? 9.939 -16.430 -14.277 1.00 68.19 97 TRP A N 1
ATOM 748 C CA . TRP A 1 97 ? 8.997 -16.523 -13.167 1.00 68.19 97 TRP A CA 1
ATOM 749 C C . TRP A 1 97 ? 8.364 -17.909 -13.196 1.00 68.19 97 TRP A C 1
ATOM 751 O O . TRP A 1 97 ? 7.356 -18.174 -13.850 1.00 68.19 97 TRP A O 1
ATOM 761 N N . THR A 1 98 ? 8.973 -18.820 -12.449 1.00 71.69 98 THR A N 1
ATOM 762 C CA . THR A 1 98 ? 8.345 -20.097 -12.156 1.00 71.69 98 THR A CA 1
ATOM 763 C C . THR A 1 98 ? 7.330 -19.829 -11.059 1.00 71.69 98 THR A C 1
ATOM 765 O O . THR A 1 98 ? 7.710 -19.455 -9.945 1.00 71.69 98 THR A O 1
ATOM 768 N N . ALA A 1 99 ? 6.041 -19.990 -11.370 1.00 70.50 99 ALA A N 1
ATOM 769 C CA . ALA A 1 99 ? 5.021 -20.024 -10.332 1.00 70.50 99 ALA A CA 1
ATOM 770 C C . ALA A 1 99 ? 5.509 -20.968 -9.222 1.00 70.50 99 ALA A C 1
ATOM 772 O O . ALA A 1 99 ? 6.030 -22.042 -9.550 1.00 70.50 99 ALA A O 1
ATOM 773 N N . PRO A 1 100 ? 5.379 -20.601 -7.933 1.00 78.88 100 PRO A N 1
ATOM 774 C CA . PRO A 1 100 ? 5.629 -21.556 -6.866 1.00 78.88 100 PRO A CA 1
ATOM 775 C C . PRO A 1 100 ? 4.884 -22.850 -7.202 1.00 78.88 100 PRO A C 1
ATOM 777 O O . PRO A 1 100 ? 3.764 -22.760 -7.723 1.00 78.88 100 PRO A O 1
ATOM 780 N N . PRO A 1 101 ? 5.478 -24.031 -6.958 1.00 89.88 101 PRO A N 1
ATOM 781 C CA . PRO A 1 101 ? 4.780 -25.276 -7.223 1.00 89.88 101 PRO A CA 1
ATOM 782 C C . PRO A 1 101 ? 3.406 -25.216 -6.560 1.00 89.88 101 PRO A C 1
ATOM 784 O O . PRO A 1 101 ? 3.268 -24.705 -5.443 1.00 89.88 101 PRO A O 1
ATOM 787 N N . GLU A 1 102 ? 2.392 -25.695 -7.281 1.00 90.94 102 GLU A N 1
ATOM 788 C CA . GLU A 1 102 ? 1.049 -25.817 -6.727 1.00 90.94 102 GLU A CA 1
ATOM 789 C C . GLU A 1 102 ? 1.157 -26.534 -5.378 1.00 90.94 102 GLU A C 1
ATOM 791 O O . GLU A 1 102 ? 1.721 -27.634 -5.333 1.00 90.94 102 GLU A O 1
ATOM 796 N N . PRO A 1 103 ? 0.674 -25.926 -4.278 1.00 91.81 103 PRO A N 1
ATOM 797 C CA . PRO A 1 103 ? 0.774 -26.551 -2.975 1.00 91.81 103 PRO A CA 1
ATOM 798 C C . PRO A 1 103 ? 0.113 -27.926 -3.030 1.00 91.81 103 PRO A C 1
ATOM 800 O O . PRO A 1 103 ? -0.952 -28.112 -3.637 1.00 91.81 103 PRO A O 1
ATOM 803 N N . THR A 1 104 ? 0.751 -28.903 -2.398 1.00 96.31 104 THR A N 1
ATOM 804 C CA . THR A 1 104 ? 0.224 -30.264 -2.323 1.00 96.31 104 THR A CA 1
ATOM 805 C C . THR A 1 104 ? -1.164 -30.261 -1.665 1.00 96.31 104 THR A C 1
ATOM 807 O O . THR A 1 104 ? -1.530 -29.313 -0.962 1.00 96.31 104 THR A O 1
ATOM 810 N N . PRO A 1 105 ? -1.999 -31.298 -1.875 1.00 96.00 105 PRO A N 1
ATOM 811 C CA . PRO A 1 105 ? -3.266 -31.421 -1.153 1.00 96.00 105 PRO A CA 1
ATOM 812 C C . PRO A 1 105 ? -3.112 -31.280 0.371 1.00 96.00 105 PRO A C 1
ATOM 814 O O . PRO A 1 105 ? -3.956 -30.653 1.003 1.00 96.00 105 PRO A O 1
ATOM 817 N N . GLU A 1 106 ? -2.014 -31.793 0.931 1.00 95.12 106 GLU A N 1
ATOM 818 C CA . GLU A 1 106 ? -1.673 -31.681 2.352 1.00 95.12 106 GLU A CA 1
ATOM 819 C C . GLU A 1 106 ? -1.342 -30.237 2.751 1.00 95.12 106 GLU A C 1
ATOM 821 O O . GLU A 1 106 ? -1.974 -29.694 3.650 1.00 95.12 106 GLU A O 1
ATOM 826 N N . GLU A 1 107 ? -0.460 -29.554 2.015 1.00 91.94 107 GLU A N 1
ATOM 827 C CA . GLU A 1 107 ? -0.138 -28.143 2.278 1.00 91.94 107 GLU A CA 1
ATOM 828 C C . GLU A 1 107 ? -1.355 -27.224 2.119 1.00 91.94 107 GLU A C 1
ATOM 830 O O . GLU A 1 107 ? -1.494 -26.232 2.838 1.00 91.94 107 GLU A O 1
ATOM 835 N N . ARG A 1 108 ? -2.254 -27.527 1.174 1.00 90.12 108 ARG A N 1
ATOM 836 C CA . ARG A 1 108 ? -3.523 -26.804 1.022 1.00 90.12 108 ARG A CA 1
ATOM 837 C C . ARG A 1 108 ? -4.418 -27.005 2.234 1.00 90.12 108 ARG A C 1
ATOM 839 O O . ARG A 1 108 ? -4.998 -26.029 2.709 1.00 90.12 108 ARG A O 1
ATOM 846 N N . GLU A 1 109 ? -4.514 -28.231 2.739 1.00 91.81 109 GLU A N 1
ATOM 847 C CA . GLU A 1 109 ? -5.281 -28.532 3.944 1.00 91.81 109 GLU A CA 1
ATOM 848 C C . GLU A 1 109 ? -4.676 -27.863 5.180 1.00 91.81 109 GLU A C 1
ATOM 850 O O . GLU A 1 109 ? -5.410 -27.279 5.974 1.00 91.81 109 GLU A O 1
ATOM 855 N N . ASP A 1 110 ? -3.351 -27.853 5.312 1.00 92.06 110 ASP A N 1
ATOM 856 C CA . ASP A 1 110 ? -2.661 -27.200 6.422 1.00 92.06 110 ASP A CA 1
ATOM 857 C C . ASP A 1 110 ? -2.823 -25.681 6.384 1.00 92.06 110 ASP A C 1
ATOM 859 O O . ASP A 1 110 ? -3.174 -25.075 7.397 1.00 92.06 110 ASP A O 1
ATOM 863 N N . ARG A 1 111 ? -2.674 -25.050 5.210 1.00 87.88 111 ARG A N 1
ATOM 864 C CA . ARG A 1 111 ? -2.969 -23.615 5.037 1.00 87.88 111 ARG A CA 1
ATOM 865 C C . ARG A 1 111 ? -4.436 -23.308 5.320 1.00 87.88 111 ARG A C 1
ATOM 867 O O . ARG A 1 111 ? -4.736 -22.277 5.921 1.00 87.88 111 ARG A O 1
ATOM 874 N N . ARG A 1 112 ? -5.358 -24.188 4.910 1.00 86.12 112 ARG A N 1
ATOM 875 C CA . ARG A 1 112 ? -6.788 -24.058 5.218 1.00 86.12 112 ARG A CA 1
ATOM 876 C C . ARG A 1 112 ? -7.022 -24.142 6.724 1.00 86.12 112 ARG A C 1
ATOM 878 O O . ARG A 1 112 ? -7.718 -23.285 7.259 1.00 86.12 112 ARG A O 1
ATOM 885 N N . ARG A 1 113 ? -6.415 -25.114 7.408 1.00 88.69 113 ARG A N 1
ATOM 886 C CA . ARG A 1 113 ? -6.511 -25.303 8.861 1.00 88.69 113 ARG A CA 1
ATOM 887 C C . ARG A 1 113 ? -5.936 -24.109 9.619 1.00 88.69 113 ARG A C 1
ATOM 889 O O . ARG A 1 113 ? -6.590 -23.605 10.524 1.00 88.69 113 ARG A O 1
ATOM 896 N N . ASP A 1 114 ? -4.768 -23.615 9.215 1.00 88.50 114 ASP A N 1
ATOM 897 C CA . ASP A 1 114 ? -4.132 -22.429 9.798 1.00 88.50 114 ASP A CA 1
ATOM 898 C C . ASP A 1 114 ? -5.002 -21.176 9.622 1.00 88.50 114 ASP A C 1
ATOM 900 O O . ASP A 1 114 ? -5.236 -20.433 10.575 1.00 88.50 114 ASP A O 1
ATOM 904 N N . ARG A 1 115 ? -5.555 -20.975 8.419 1.00 82.06 115 ARG A N 1
ATOM 905 C CA . ARG A 1 115 ? -6.483 -19.874 8.138 1.00 82.06 115 ARG A CA 1
ATOM 906 C C . ARG A 1 115 ? -7.754 -19.969 8.983 1.00 82.06 115 ARG A C 1
ATOM 908 O O . ARG A 1 115 ? -8.165 -18.960 9.545 1.00 82.06 115 ARG A O 1
ATOM 915 N N . LEU A 1 116 ? -8.365 -21.151 9.079 1.00 84.06 116 LEU A N 1
ATOM 916 C CA . LEU A 1 116 ? -9.568 -21.372 9.890 1.00 84.06 116 LEU A CA 1
ATOM 917 C C . LEU A 1 116 ? -9.294 -21.169 11.381 1.00 84.06 116 LEU A C 1
ATOM 919 O O . LEU A 1 116 ? -10.106 -20.547 12.054 1.00 84.06 116 LEU A O 1
ATOM 923 N N . ARG A 1 117 ? -8.136 -21.618 11.880 1.00 89.75 117 ARG A N 1
ATOM 924 C CA . ARG A 1 117 ? -7.701 -21.357 13.256 1.00 89.75 117 ARG A CA 1
ATOM 925 C C . ARG A 1 117 ? -7.618 -19.857 13.535 1.00 89.75 117 ARG A C 1
ATOM 927 O O . ARG A 1 117 ? -8.234 -19.403 14.486 1.00 89.75 117 ARG A O 1
ATOM 934 N N . ARG A 1 118 ? -6.922 -19.085 12.689 1.00 81.19 118 ARG A N 1
ATOM 935 C CA . ARG A 1 118 ? -6.813 -17.623 12.869 1.00 81.19 118 ARG A CA 1
ATOM 936 C C . ARG A 1 118 ? -8.169 -16.921 12.826 1.00 81.19 118 ARG A C 1
ATOM 938 O O . ARG A 1 118 ? -8.377 -15.947 13.536 1.00 81.19 118 ARG A O 1
ATOM 945 N N . LEU A 1 119 ? -9.077 -17.394 11.973 1.00 80.19 119 LEU A N 1
ATOM 946 C CA . LEU A 1 119 ? -10.436 -16.865 11.898 1.00 80.19 119 LEU A CA 1
ATOM 947 C C . LEU A 1 119 ? -11.237 -17.176 13.168 1.00 80.19 119 LEU A C 1
ATOM 949 O O . LEU A 1 119 ? -11.890 -16.279 13.682 1.00 80.19 119 LEU A O 1
ATOM 953 N N . ALA A 1 120 ? -11.136 -18.398 13.697 1.00 81.81 120 ALA A N 1
ATOM 954 C CA . ALA A 1 120 ? -11.770 -18.775 14.959 1.00 81.81 120 ALA A CA 1
ATOM 955 C C . ALA A 1 120 ? -11.208 -17.974 16.143 1.00 81.81 120 ALA A C 1
ATOM 957 O O . ALA A 1 120 ? -11.976 -17.464 16.946 1.00 81.81 120 ALA A O 1
ATOM 958 N N . GLU A 1 121 ? -9.886 -17.791 16.210 1.00 83.81 121 GLU A N 1
ATOM 959 C CA . GLU A 1 121 ? -9.235 -16.937 17.215 1.00 83.81 121 GLU A CA 1
ATOM 960 C C . GLU A 1 121 ? -9.726 -15.481 17.121 1.00 83.81 121 GLU A C 1
ATOM 962 O O . GLU A 1 121 ? -9.951 -14.832 18.140 1.00 83.81 121 GLU A O 1
ATOM 967 N N . ALA A 1 122 ? -9.923 -14.959 15.906 1.00 74.75 122 ALA A N 1
ATOM 968 C CA . ALA A 1 122 ? -10.453 -13.614 15.698 1.00 74.75 122 ALA A CA 1
ATOM 969 C C . ALA A 1 122 ? -11.942 -13.501 16.072 1.00 74.75 122 ALA A C 1
ATOM 971 O O . ALA A 1 122 ? -12.350 -12.488 16.633 1.00 74.75 122 ALA A O 1
ATOM 972 N N . GLU A 1 123 ? -12.751 -14.519 15.779 1.00 84.88 123 GLU A N 1
ATOM 973 C CA . GLU A 1 123 ? -14.165 -14.569 16.166 1.00 84.88 123 GLU A CA 1
ATOM 974 C C . GLU A 1 123 ? -14.332 -14.691 17.688 1.00 84.88 123 GLU A C 1
ATOM 976 O O . GLU A 1 123 ? -15.106 -13.942 18.277 1.00 84.88 123 GLU A O 1
ATOM 981 N N . GLU A 1 124 ? -13.557 -15.562 18.344 1.00 88.00 124 GLU A N 1
ATOM 982 C CA . GLU A 1 124 ? -13.535 -15.713 19.808 1.00 88.00 124 GLU A CA 1
ATOM 983 C C . GLU A 1 124 ? -13.103 -14.418 20.506 1.00 88.00 124 GLU A C 1
ATOM 985 O O . GLU A 1 124 ? -13.652 -14.050 21.543 1.00 88.00 124 GLU A O 1
ATOM 990 N N . ALA A 1 125 ? -12.165 -13.686 19.906 1.00 81.19 125 ALA A N 1
ATOM 991 C CA . ALA A 1 125 ? -11.747 -12.371 20.374 1.00 81.19 125 A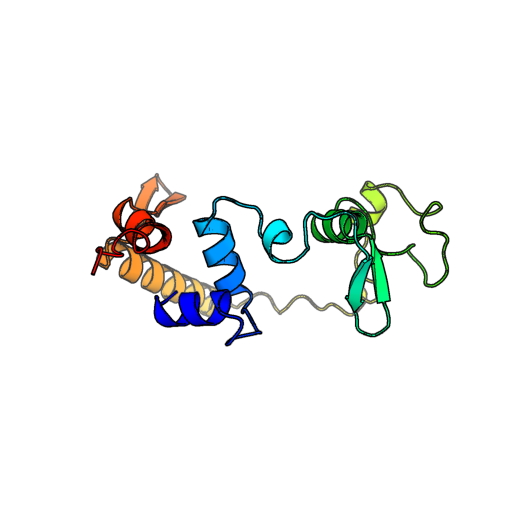LA A CA 1
ATOM 992 C C . ALA A 1 125 ? -12.764 -11.250 20.072 1.00 81.19 125 ALA A C 1
ATOM 994 O O . ALA A 1 125 ? -12.440 -10.083 20.283 1.00 81.19 125 ALA A O 1
ATOM 995 N N . GLY A 1 126 ? -13.948 -11.575 19.537 1.00 85.56 126 GLY A N 1
ATOM 996 C CA . GLY A 1 126 ? -14.994 -10.606 19.214 1.00 85.56 126 GLY A CA 1
ATOM 997 C C . GLY A 1 126 ? -14.631 -9.675 18.061 1.00 85.56 126 GLY A C 1
ATOM 998 O O . GLY A 1 126 ? -15.286 -8.657 17.875 1.00 85.56 126 GLY A O 1
ATOM 999 N N . LEU A 1 127 ? -13.591 -9.988 17.279 1.00 74.94 127 LEU A N 1
ATOM 1000 C CA . LEU A 1 127 ? -13.043 -9.083 16.267 1.00 74.94 127 LEU A CA 1
ATOM 1001 C C . LEU A 1 127 ? -13.739 -9.195 14.905 1.00 74.94 127 LEU A C 1
ATOM 1003 O O . LEU A 1 127 ? -13.749 -8.269 14.094 1.00 74.94 127 LEU A O 1
ATOM 1007 N N . VAL A 1 128 ? -14.290 -10.364 14.617 1.00 78.88 128 VAL A N 1
ATOM 1008 C CA . VAL A 1 128 ? -15.016 -10.626 13.379 1.00 78.88 128 VAL A CA 1
ATOM 1009 C C . VAL A 1 128 ? -16.246 -11.456 13.692 1.00 78.88 128 VAL A C 1
ATOM 1011 O O . VAL A 1 128 ? -16.237 -12.287 14.590 1.00 78.88 128 VAL A O 1
ATOM 1014 N N . THR A 1 129 ? -17.305 -11.249 12.925 1.00 85.94 129 THR A N 1
ATOM 1015 C CA . THR A 1 129 ? -18.430 -12.175 12.845 1.00 85.94 129 THR A CA 1
ATOM 1016 C C . THR A 1 129 ? -18.258 -13.027 11.603 1.00 85.94 129 THR A C 1
ATOM 1018 O O . THR A 1 129 ? -18.061 -12.497 10.503 1.00 85.94 129 THR A O 1
ATOM 1021 N N . ILE A 1 130 ? -18.351 -14.343 11.761 1.00 85.44 130 ILE A N 1
ATOM 1022 C CA . ILE A 1 130 ? -18.236 -15.277 10.650 1.00 85.44 130 ILE A CA 1
ATOM 1023 C C . ILE A 1 130 ? -19.617 -15.861 10.356 1.00 85.44 130 ILE A C 1
ATOM 1025 O O . ILE A 1 130 ? -20.262 -16.471 11.203 1.00 85.44 130 ILE A O 1
ATOM 1029 N N . GLN A 1 131 ? -20.092 -15.684 9.125 1.00 86.88 131 GLN A N 1
ATOM 1030 C CA . GLN A 1 131 ? -21.363 -16.235 8.663 1.00 86.88 131 GLN A CA 1
ATOM 1031 C C . GLN A 1 131 ? -21.130 -17.235 7.541 1.00 86.88 131 GLN A C 1
ATOM 1033 O O . GLN A 1 131 ? -20.435 -16.952 6.565 1.00 86.88 131 GLN A O 1
ATOM 1038 N N . ARG A 1 132 ? -21.751 -18.409 7.652 1.00 84.25 132 ARG A N 1
ATOM 1039 C CA . ARG A 1 132 ? -21.735 -19.421 6.596 1.00 84.25 132 ARG A CA 1
ATOM 1040 C C . ARG A 1 132 ? -23.050 -19.395 5.824 1.00 84.25 132 ARG A C 1
ATOM 1042 O O . ARG A 1 132 ? -24.115 -19.570 6.410 1.00 84.25 132 ARG A O 1
ATOM 1049 N N . GLN A 1 133 ? -22.967 -19.256 4.505 1.00 84.06 133 GLN A N 1
ATOM 1050 C CA . GLN A 1 133 ? -24.100 -19.369 3.590 1.00 84.06 133 GLN A CA 1
ATOM 1051 C C . GLN A 1 133 ? -23.796 -20.455 2.550 1.00 84.06 133 GLN A C 1
ATOM 1053 O O . GLN A 1 133 ? -23.116 -20.224 1.552 1.00 84.06 133 GLN A O 1
ATOM 1058 N N . GLY A 1 134 ? -24.271 -21.676 2.810 1.00 85.94 134 GLY A N 1
ATOM 1059 C CA . GLY A 1 134 ? -23.931 -22.850 2.000 1.00 85.94 134 GLY A CA 1
ATOM 1060 C C . GLY A 1 134 ? -22.436 -23.180 2.083 1.00 85.94 134 GLY A C 1
ATOM 1061 O O . GLY A 1 134 ? -21.920 -23.461 3.169 1.00 85.94 134 GLY A O 1
ATOM 1062 N N . ASP A 1 135 ? -21.745 -23.127 0.945 1.00 80.62 135 ASP A N 1
ATOM 1063 C CA . ASP A 1 135 ? -20.290 -23.326 0.855 1.00 80.62 135 ASP A CA 1
ATOM 1064 C C . ASP A 1 135 ? -19.485 -22.020 0.956 1.00 80.62 135 ASP A C 1
ATOM 1066 O O . ASP A 1 135 ? -18.256 -22.053 1.043 1.00 80.62 135 ASP A O 1
ATOM 1070 N N . ALA A 1 136 ? -20.160 -20.868 0.981 1.00 69.81 136 ALA A N 1
ATOM 1071 C CA . ALA A 1 136 ? -19.524 -19.568 1.134 1.00 69.81 136 ALA A CA 1
ATOM 1072 C C . ALA A 1 136 ? -19.413 -19.169 2.612 1.00 69.81 136 ALA A C 1
ATOM 1074 O O . ALA A 1 136 ? -20.310 -19.425 3.420 1.00 69.81 136 ALA A O 1
ATOM 1075 N N . TRP A 1 137 ? -18.310 -18.500 2.941 1.00 78.62 137 TRP A N 1
ATOM 1076 C CA . TRP A 1 137 ? -18.068 -17.888 4.242 1.00 78.62 137 TRP A CA 1
ATOM 1077 C C . TRP A 1 137 ? -17.927 -16.380 4.054 1.00 78.62 137 TRP A C 1
ATOM 1079 O O . TRP A 1 137 ? -17.102 -15.934 3.255 1.00 78.62 137 TRP A O 1
ATOM 1089 N N . THR A 1 138 ? -18.705 -15.614 4.806 1.00 79.56 138 THR A N 1
ATOM 1090 C CA . THR A 1 138 ? -18.591 -14.160 4.906 1.00 79.56 138 THR A CA 1
ATOM 1091 C C . THR A 1 138 ? -17.951 -13.836 6.247 1.00 79.56 138 THR A C 1
ATOM 1093 O O . THR A 1 138 ? -18.400 -14.326 7.280 1.00 79.56 138 THR A O 1
ATOM 1096 N N . VAL A 1 139 ? -16.887 -13.037 6.231 1.00 77.88 139 VAL A N 1
ATOM 1097 C CA . VAL A 1 139 ? -16.214 -12.546 7.438 1.00 77.88 139 VAL A CA 1
ATOM 1098 C C . VAL A 1 139 ? -16.442 -11.044 7.491 1.00 77.88 139 VAL A C 1
ATOM 1100 O O . VAL A 1 139 ? -15.979 -10.326 6.605 1.00 77.88 139 VAL A O 1
ATOM 1103 N N . THR A 1 140 ? -17.162 -10.585 8.507 1.00 80.94 140 THR A N 1
ATOM 1104 C CA . THR A 1 140 ? -17.488 -9.171 8.703 1.00 80.94 140 THR A CA 1
ATOM 1105 C C . THR A 1 140 ? -16.760 -8.680 9.950 1.00 80.94 140 THR A C 1
ATOM 1107 O O . THR A 1 140 ? -16.930 -9.293 11.003 1.00 80.94 140 THR A O 1
ATOM 1110 N N . PRO A 1 141 ? -15.943 -7.620 9.881 1.00 74.31 141 PRO A N 1
ATOM 1111 C CA . PRO A 1 141 ? -15.373 -7.009 11.080 1.00 74.31 141 PRO A CA 1
ATOM 1112 C C . PRO A 1 141 ? -16.479 -6.542 12.034 1.00 74.31 141 PRO A C 1
ATOM 1114 O O . PRO A 1 141 ? -17.526 -6.089 11.573 1.00 74.31 141 PRO A O 1
ATOM 1117 N N . THR A 1 142 ? -16.275 -6.669 13.343 1.00 81.56 142 THR A N 1
ATOM 1118 C CA . THR A 1 142 ? -17.233 -6.167 14.343 1.00 81.56 142 THR A CA 1
ATOM 1119 C C . THR A 1 142 ? -17.036 -4.678 14.614 1.00 81.56 142 THR A C 1
ATOM 1121 O O . THR A 1 142 ? -15.978 -4.107 14.325 1.00 81.56 142 THR A O 1
ATOM 1124 N N . ASP A 1 143 ? -18.043 -4.050 15.223 1.00 75.19 143 ASP A N 1
ATOM 1125 C CA . ASP A 1 143 ? -17.916 -2.689 15.748 1.00 75.19 143 ASP A CA 1
ATOM 1126 C C . ASP A 1 143 ? -16.823 -2.625 16.823 1.00 75.19 143 ASP A C 1
ATOM 1128 O O . ASP A 1 143 ? -16.040 -1.692 16.815 1.00 75.19 143 ASP A O 1
ATOM 1132 N N . GLU A 1 144 ? -16.660 -3.665 17.651 1.00 68.75 144 GLU A N 1
ATOM 1133 C CA . GLU A 1 144 ? -15.579 -3.757 18.645 1.00 68.75 144 GLU A CA 1
ATOM 1134 C C . GLU A 1 144 ? -14.185 -3.798 17.997 1.00 68.75 144 GLU A C 1
ATOM 1136 O O . GLU A 1 144 ? -13.262 -3.128 18.456 1.00 68.75 144 GLU A O 1
ATOM 1141 N N . TRP A 1 145 ? -14.006 -4.533 16.895 1.00 67.94 145 TRP A N 1
ATOM 1142 C CA . TRP A 1 145 ? -12.761 -4.479 16.124 1.00 67.94 145 TRP A CA 1
ATOM 1143 C C . TRP A 1 145 ? -12.543 -3.106 15.507 1.00 67.94 145 TRP A C 1
ATOM 1145 O O . TRP A 1 145 ? -11.426 -2.597 15.519 1.00 67.94 145 TRP A O 1
ATOM 1155 N N . THR A 1 146 ? -13.611 -2.501 14.995 1.00 61.75 146 THR A N 1
ATOM 1156 C CA . THR A 1 146 ? -13.574 -1.173 14.393 1.00 61.75 146 THR A CA 1
ATOM 1157 C C . THR A 1 146 ? -13.213 -0.126 15.446 1.00 61.75 146 THR A C 1
ATOM 1159 O O . THR A 1 146 ? -12.274 0.621 15.243 1.00 61.75 146 THR A O 1
ATOM 1162 N N . GLU A 1 147 ? -13.828 -0.127 16.623 1.00 59.12 147 GLU A N 1
ATOM 1163 C CA . GLU A 1 147 ? -13.505 0.751 17.754 1.00 59.12 147 GLU A CA 1
ATOM 1164 C C . GLU A 1 147 ? -12.114 0.475 18.331 1.00 59.12 147 GLU A C 1
ATOM 1166 O O . GLU A 1 147 ? -11.386 1.399 18.671 1.00 59.12 147 GLU A O 1
ATOM 1171 N N . ARG A 1 148 ? -11.671 -0.780 18.382 1.00 61.44 148 ARG A N 1
ATOM 1172 C CA . ARG A 1 148 ? -10.315 -1.121 18.830 1.00 61.44 148 ARG A CA 1
ATOM 1173 C C . ARG A 1 148 ? -9.236 -0.716 17.821 1.00 61.44 148 ARG A C 1
ATOM 1175 O O . ARG A 1 148 ? -8.097 -0.461 18.204 1.00 61.44 148 ARG A O 1
ATOM 1182 N N . VAL A 1 149 ? -9.558 -0.689 16.529 1.00 53.88 149 VAL A N 1
ATOM 1183 C CA . VAL A 1 149 ? -8.631 -0.289 15.457 1.00 53.88 149 VAL A CA 1
ATOM 1184 C C . VAL A 1 149 ? -8.713 1.216 15.160 1.00 53.88 149 VAL A C 1
ATOM 1186 O O . VAL A 1 149 ? -7.704 1.791 14.756 1.00 53.88 149 VAL A O 1
ATOM 1189 N N . LEU A 1 150 ? -9.865 1.857 15.387 1.00 49.41 150 LEU A N 1
ATOM 1190 C CA . LEU A 1 150 ? -10.158 3.261 15.050 1.00 49.41 150 LEU A CA 1
ATOM 1191 C C . LEU A 1 150 ? -10.333 4.202 16.254 1.00 49.41 150 LEU A C 1
ATOM 1193 O O . LEU A 1 150 ? -10.167 5.406 16.096 1.00 49.41 150 LEU A O 1
ATOM 1197 N N . GLY A 1 151 ? -10.721 3.697 17.426 1.00 47.16 151 GLY A N 1
ATOM 1198 C CA . GLY A 1 151 ? -11.353 4.468 18.508 1.00 47.16 151 GLY A CA 1
ATOM 1199 C C . GLY A 1 151 ? -10.499 4.777 19.745 1.00 47.16 151 GLY A C 1
ATOM 1200 O O . GLY A 1 151 ? -10.956 5.513 20.611 1.00 47.16 151 GLY A O 1
ATOM 1201 N N . GLU A 1 152 ? -9.248 4.318 19.855 1.00 49.62 152 GLU A N 1
ATOM 1202 C CA . GLU A 1 152 ? -8.376 4.653 21.008 1.00 49.62 152 GLU A CA 1
ATOM 1203 C C . GLU A 1 152 ? -7.748 6.077 20.951 1.00 49.62 152 GLU A C 1
ATOM 1205 O O . GLU A 1 152 ? -6.752 6.358 21.626 1.00 49.62 152 GLU A O 1
ATOM 1210 N N . GLY A 1 153 ? -8.313 6.994 20.153 1.00 49.62 153 GLY A N 1
ATOM 1211 C CA . GLY A 1 153 ? -7.783 8.347 19.916 1.00 49.62 153 GLY A CA 1
ATOM 1212 C C . GLY A 1 153 ? -8.246 9.457 20.874 1.00 49.62 153 GLY A C 1
ATOM 1213 O O . GLY A 1 153 ? -7.487 10.399 21.085 1.00 49.62 153 GLY A O 1
ATOM 1214 N N . ASP A 1 154 ? -9.419 9.349 21.506 1.00 47.22 154 ASP A N 1
ATOM 1215 C CA . ASP A 1 154 ? -10.101 10.512 22.116 1.00 47.22 154 ASP A CA 1
ATOM 1216 C C . ASP A 1 154 ? -10.119 10.530 23.658 1.00 47.22 154 ASP A C 1
ATOM 1218 O O . ASP A 1 154 ? -11.109 10.912 24.280 1.00 47.22 154 ASP A O 1
ATOM 1222 N N . ASP A 1 155 ? -9.006 10.173 24.306 1.00 52.06 155 ASP A N 1
ATOM 1223 C CA . ASP A 1 155 ? -8.807 10.508 25.726 1.00 52.06 155 ASP A CA 1
ATOM 1224 C C . ASP A 1 155 ? -7.459 11.212 25.938 1.00 52.06 155 ASP A C 1
ATOM 1226 O O . ASP A 1 155 ? -6.434 10.636 26.332 1.00 52.06 155 ASP A O 1
ATO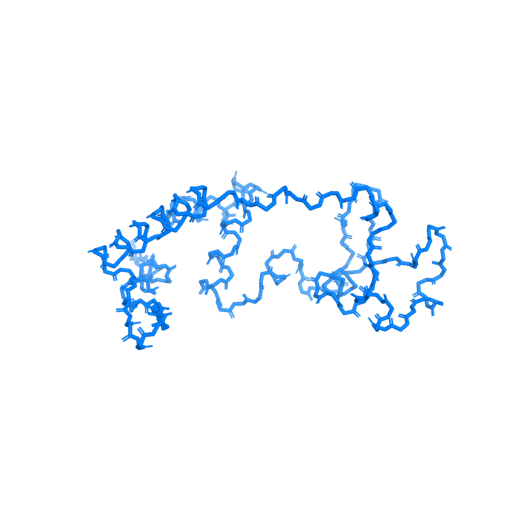M 1230 N N . HIS A 1 156 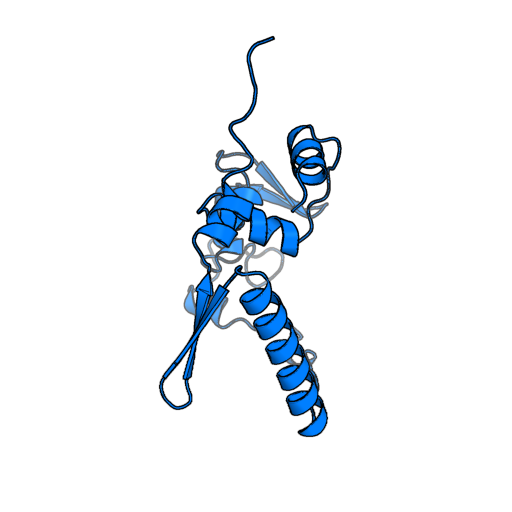? -7.453 12.499 25.598 1.00 45.31 156 HIS A N 1
ATOM 1231 C CA . HIS A 1 156 ? -6.526 13.481 26.142 1.00 45.31 156 HIS A CA 1
ATOM 1232 C C . HIS A 1 156 ? -7.319 14.455 27.001 1.00 45.31 156 HIS A C 1
ATOM 1234 O O . HIS A 1 156 ? -7.775 15.503 26.554 1.00 45.31 156 HIS A O 1
ATOM 1240 N N . GLY A 1 157 ? -7.483 14.054 28.262 1.00 47.41 157 GLY A N 1
ATOM 1241 C CA . GLY A 1 157 ? -7.921 14.934 29.325 1.00 47.41 157 GLY A CA 1
ATOM 1242 C C . GLY A 1 157 ? -7.012 16.154 29.455 1.00 47.41 157 GLY A C 1
ATOM 1243 O O . GLY A 1 157 ? -5.788 16.033 29.539 1.00 47.41 157 GLY A O 1
ATOM 1244 N N . ASP A 1 158 ? -7.659 17.314 29.527 1.00 57.16 158 ASP A N 1
ATOM 1245 C CA . ASP A 1 158 ? -7.126 18.546 30.095 1.00 57.16 158 ASP A CA 1
ATOM 1246 C C . ASP A 1 158 ? -6.510 18.269 31.475 1.00 57.16 158 ASP A C 1
ATOM 1248 O O . ASP A 1 158 ? -7.223 17.964 32.439 1.00 57.16 158 ASP A O 1
ATOM 1252 N N . ARG A 1 159 ? -5.186 18.412 31.574 1.00 54.34 159 ARG A N 1
ATOM 1253 C CA . ARG A 1 159 ? -4.468 18.798 32.794 1.00 54.34 159 ARG A CA 1
ATOM 1254 C C . ARG A 1 159 ? -3.230 19.612 32.457 1.00 54.34 159 ARG A C 1
ATOM 1256 O O . ARG A 1 159 ? -2.477 19.188 31.555 1.00 54.34 159 ARG A O 1
#

Sequence (159 aa):
LDRSTIANIESGRRQRVGVDELMVLALALGVAPVHLLVPLTEDWYAVAPDRVTGTSRVREWLRGNYPMYGANPGDPVDRLADRETYLSQRPAGADDWTAPPEPTPEEREDRRRDRLRRLAEAEEAGLVTIQRQGDAWTVTPTDEWTERVLGEGDDHGDR

Radius of gyration: 21.41 Å; chains: 1; bounding box: 43×50×60 Å